Protein AF-A0A952JF36-F1 (afdb_monomer_lite)

Secondary structure (DSSP, 8-state):
----HHHHHHHHHHHHHHHHHHHHGGGTT----------------SS--EEEE----TT----TT----EEE-HHHHHHHHHHHHHHHHHHHHHHHHHHHHHHHHHHHHHHHHHHHHHHHHHHHHHHHT-

Sequence (130 aa):
MRFNWFYLLIGLLFFAMLFISSRYFRGSGDAAIGLAQTKEYKINSEKSALVKTLPVVPGMQVKEGNVLVELTSQELEIEIAKLTNRIAILKSEQTEKAKLTEAAIAYIKAENSIILEELDAEILPIAKSR

Radius of gyration: 47.97 Å; chains: 1; bounding box: 117×60×117 Å

Foldseek 3Di:
DPDPVVVVVVVVVVVVVVVCCVVPVVPPVPPPPPPPDDDDDDDDDPDDWDFPDQPDDPPDDDDPPDDGTDTHDPVVVVVVVVVVVVVVVVVVVVVVVVVVVVVVVVVVVVVVVVVVVVVCVVVVVVVVVD

Structure (mmCIF, N/CA/C/O backbone):
data_AF-A0A952JF36-F1
#
_entry.id   AF-A0A952JF36-F1
#
loop_
_atom_site.group_PDB
_atom_site.id
_atom_site.type_symbol
_atom_site.label_atom_id
_atom_site.label_alt_id
_atom_site.label_comp_id
_atom_site.label_asym_id
_atom_site.label_entity_id
_atom_site.label_seq_id
_atom_site.pdbx_PDB_ins_code
_atom_site.Cartn_x
_atom_site.Cartn_y
_atom_site.Cartn_z
_atom_site.occupancy
_atom_site.B_iso_or_equiv
_atom_site.auth_seq_id
_atom_site.auth_comp_id
_atom_site.auth_asym_id
_atom_site.auth_atom_id
_atom_site.pdbx_PDB_model_num
ATOM 1 N N . MET A 1 1 ? 73.093 45.694 -54.940 1.00 52.84 1 MET A N 1
ATOM 2 C CA . MET A 1 1 ? 72.319 44.450 -54.727 1.00 52.84 1 MET A CA 1
ATOM 3 C C . MET A 1 1 ? 70.942 44.636 -55.344 1.00 52.84 1 MET A C 1
ATOM 5 O O . MET A 1 1 ? 70.249 45.563 -54.951 1.00 52.84 1 MET A O 1
ATOM 9 N N . ARG A 1 2 ? 70.585 43.853 -56.372 1.00 63.59 2 ARG A N 1
ATOM 10 C CA . ARG A 1 2 ? 69.283 43.966 -57.051 1.00 63.59 2 ARG A CA 1
ATOM 11 C C . ARG A 1 2 ? 68.211 43.382 -56.138 1.00 63.59 2 ARG A C 1
ATOM 13 O O . ARG A 1 2 ? 68.209 42.185 -55.875 1.00 63.59 2 ARG A O 1
ATOM 20 N N . PHE A 1 3 ? 67.364 44.249 -55.602 1.00 67.44 3 PHE A N 1
ATOM 21 C CA . PHE A 1 3 ? 66.260 43.859 -54.743 1.00 67.44 3 PHE A CA 1
ATOM 22 C C . PHE A 1 3 ? 65.233 43.093 -55.587 1.00 67.44 3 PHE A C 1
ATOM 24 O O . PHE A 1 3 ? 64.556 43.663 -56.440 1.00 67.44 3 PHE A O 1
ATOM 31 N N . ASN A 1 4 ? 65.197 41.773 -55.416 1.00 80.31 4 ASN A N 1
ATOM 32 C CA . ASN A 1 4 ? 64.346 40.884 -56.196 1.00 80.31 4 ASN A CA 1
ATOM 33 C C . ASN A 1 4 ? 62.907 40.961 -55.671 1.00 80.31 4 ASN A C 1
ATOM 35 O O . ASN A 1 4 ? 62.547 40.295 -54.702 1.00 80.31 4 ASN A O 1
ATOM 39 N N . TRP A 1 5 ? 62.085 41.757 -56.355 1.00 80.81 5 TRP A N 1
ATOM 40 C CA . TRP A 1 5 ? 60.661 41.973 -56.069 1.00 80.81 5 TRP A CA 1
ATOM 41 C C . TRP A 1 5 ? 59.850 40.672 -55.933 1.00 80.81 5 TRP A C 1
ATOM 43 O O . TRP A 1 5 ? 58.891 40.602 -55.169 1.00 80.81 5 TRP A O 1
ATOM 53 N N . PHE A 1 6 ? 60.281 39.609 -56.616 1.00 83.62 6 PHE A N 1
ATOM 54 C CA . PHE A 1 6 ? 59.686 38.277 -56.528 1.00 83.62 6 PHE A CA 1
ATOM 55 C C . PHE A 1 6 ? 59.656 37.726 -55.092 1.00 83.62 6 PHE A C 1
ATOM 57 O O . PHE A 1 6 ? 58.624 37.231 -54.647 1.00 83.62 6 PHE A O 1
ATOM 64 N N . TYR A 1 7 ? 60.737 37.883 -54.320 1.00 85.69 7 TYR A N 1
ATOM 65 C CA . TYR A 1 7 ? 60.766 37.400 -52.932 1.00 85.69 7 TYR A CA 1
ATOM 66 C C . TYR A 1 7 ? 59.842 38.202 -52.009 1.00 85.69 7 TYR A C 1
ATOM 68 O O . TYR A 1 7 ? 59.314 37.651 -51.046 1.00 85.69 7 TYR A O 1
ATOM 76 N N . LEU A 1 8 ? 59.595 39.477 -52.325 1.00 86.06 8 LEU A N 1
ATOM 77 C CA . LEU A 1 8 ? 58.649 40.315 -51.587 1.00 86.06 8 LEU A CA 1
ATOM 78 C C . LEU A 1 8 ? 57.209 39.839 -51.819 1.00 86.06 8 LEU A C 1
ATOM 80 O O . LEU A 1 8 ? 56.438 39.709 -50.871 1.00 86.06 8 LEU A O 1
ATOM 84 N N . LEU A 1 9 ? 56.874 39.494 -53.065 1.00 88.62 9 LEU A N 1
ATOM 85 C CA . LEU A 1 9 ? 55.565 38.953 -53.426 1.00 88.62 9 LEU A CA 1
ATOM 86 C C . LEU A 1 9 ? 55.289 37.602 -52.748 1.00 88.62 9 LEU A C 1
ATOM 88 O O . LEU A 1 9 ? 54.204 37.406 -52.205 1.00 88.62 9 LEU A O 1
ATOM 92 N N . ILE A 1 10 ? 56.277 36.701 -52.707 1.00 87.50 10 ILE A N 1
ATOM 93 C CA . ILE A 1 10 ? 56.160 35.427 -51.977 1.00 87.50 10 ILE A CA 1
ATOM 94 C C . ILE A 1 10 ? 56.003 35.643 -50.471 1.00 87.50 10 ILE A C 1
ATOM 96 O O . ILE A 1 10 ? 55.144 35.009 -49.859 1.00 87.50 10 ILE A O 1
ATOM 100 N N . GLY A 1 11 ? 56.782 36.550 -49.874 1.00 90.06 11 GLY A N 1
ATOM 101 C CA . GLY A 1 11 ? 56.648 36.876 -48.454 1.00 90.06 11 GLY A CA 1
ATOM 102 C C . GLY A 1 11 ? 55.252 37.404 -48.121 1.00 90.06 11 GLY A C 1
ATOM 103 O O . GLY A 1 11 ? 54.619 36.936 -47.174 1.00 90.06 11 GLY A O 1
ATOM 104 N N . LEU A 1 12 ? 54.732 38.318 -48.943 1.00 91.62 12 LEU A N 1
ATOM 105 C CA . LEU A 1 12 ? 53.397 38.887 -48.772 1.00 91.62 12 LEU A CA 1
ATOM 106 C C . LEU A 1 12 ? 52.293 37.828 -48.919 1.00 91.62 12 LEU A C 1
ATOM 108 O O . LEU A 1 12 ? 51.378 37.786 -48.097 1.00 91.62 12 LEU A O 1
ATOM 112 N N . LEU A 1 13 ? 52.399 36.940 -49.913 1.00 90.94 13 LEU A N 1
ATOM 113 C CA . LEU A 1 13 ? 51.454 35.838 -50.111 1.00 90.94 13 LEU A CA 1
ATOM 114 C C . LEU A 1 13 ? 51.432 34.896 -48.896 1.00 90.94 13 LEU A C 1
ATOM 116 O O . LEU A 1 13 ? 50.364 34.505 -48.426 1.00 90.94 13 LEU A O 1
ATOM 120 N N . PHE A 1 14 ? 52.609 34.573 -48.358 1.00 91.25 14 PHE A N 1
ATOM 121 C CA . PHE A 1 14 ? 52.746 33.685 -47.208 1.00 91.25 14 PHE A CA 1
ATOM 122 C C . PHE A 1 14 ? 52.126 34.289 -45.941 1.00 91.25 14 PHE A C 1
ATOM 124 O O . PHE A 1 14 ? 51.362 33.624 -45.239 1.00 91.25 14 PHE A O 1
ATOM 131 N N . PHE A 1 15 ? 52.379 35.576 -45.682 1.00 91.94 15 PHE A N 1
ATOM 132 C CA . PHE A 1 15 ? 51.764 36.291 -44.561 1.00 91.94 15 PHE A CA 1
ATOM 133 C C . PHE A 1 15 ? 50.247 36.439 -44.719 1.00 91.94 15 PHE A C 1
ATOM 135 O O . PHE A 1 15 ? 49.517 36.264 -43.742 1.00 91.94 15 PHE A O 1
ATOM 142 N N . ALA A 1 16 ? 49.755 36.702 -45.933 1.00 88.06 16 ALA A N 1
ATOM 143 C CA . ALA A 1 16 ? 48.322 36.770 -46.209 1.00 88.06 16 ALA A CA 1
ATOM 144 C C . ALA A 1 16 ? 47.632 35.421 -45.950 1.00 88.06 16 ALA A C 1
ATOM 146 O O . ALA A 1 16 ? 46.587 35.372 -45.300 1.00 88.06 16 ALA A O 1
ATOM 147 N N . MET A 1 17 ? 48.248 34.317 -46.382 1.00 84.94 17 MET A N 1
ATOM 148 C CA . MET A 1 17 ? 47.734 32.966 -46.151 1.00 84.94 17 MET A CA 1
ATOM 149 C C . MET A 1 17 ? 47.704 32.610 -44.656 1.00 84.94 17 MET A C 1
ATOM 151 O O . MET A 1 17 ? 46.705 32.074 -44.172 1.00 84.94 17 MET A O 1
ATOM 155 N N . LEU A 1 18 ? 48.746 32.972 -43.900 1.00 84.88 18 LEU A N 1
ATOM 156 C CA . LEU A 1 18 ? 48.783 32.807 -42.442 1.00 84.88 18 LEU A CA 1
ATOM 157 C C . LEU A 1 18 ? 47.716 33.643 -41.726 1.00 84.88 18 LEU A C 1
ATOM 159 O O . LEU A 1 18 ? 47.087 33.158 -40.785 1.00 84.88 18 LEU A O 1
ATOM 163 N N . PHE A 1 19 ? 47.482 34.877 -42.175 1.00 85.75 19 PHE A N 1
ATOM 164 C CA . PHE A 1 19 ? 46.473 35.761 -41.593 1.00 85.75 19 PHE A CA 1
ATOM 165 C C . PHE A 1 19 ? 45.052 35.230 -41.811 1.00 85.75 19 PHE A C 1
ATOM 167 O O . PHE A 1 19 ? 44.257 35.178 -40.870 1.00 85.75 19 PHE A O 1
ATOM 174 N N . ILE A 1 20 ? 44.748 34.777 -43.032 1.00 81.75 20 ILE A N 1
ATOM 175 C CA . ILE A 1 20 ? 43.461 34.154 -43.367 1.00 81.75 20 ILE A CA 1
ATOM 176 C C . ILE A 1 20 ? 43.282 32.869 -42.558 1.00 81.75 20 ILE A C 1
ATOM 178 O O . ILE A 1 20 ? 42.236 32.684 -41.939 1.00 81.75 20 ILE A O 1
ATOM 182 N N . SER A 1 21 ? 44.310 32.020 -42.492 1.00 77.06 21 SER A N 1
ATOM 183 C CA . SER A 1 21 ? 44.262 30.786 -41.708 1.00 77.06 21 SER A CA 1
ATOM 184 C C . SER A 1 21 ? 44.000 31.071 -40.225 1.00 77.06 21 SER A C 1
ATOM 186 O O . SER A 1 21 ? 43.034 30.568 -39.664 1.00 77.06 21 SER A O 1
ATOM 188 N N . SER A 1 22 ? 44.756 31.976 -39.602 1.00 75.75 22 SER A N 1
ATOM 189 C CA . SER A 1 22 ? 44.569 32.336 -38.190 1.00 75.75 22 SER A CA 1
ATOM 190 C C . SER A 1 22 ? 43.185 32.935 -37.898 1.00 75.75 22 SER A C 1
ATOM 192 O O . SER A 1 22 ? 42.590 32.652 -36.856 1.00 75.75 22 SER A O 1
ATOM 194 N N . ARG A 1 23 ? 42.628 33.736 -38.817 1.00 74.12 23 ARG A N 1
ATOM 195 C CA . ARG A 1 23 ? 41.296 34.336 -38.645 1.00 74.12 23 ARG A CA 1
ATOM 196 C C . ARG A 1 23 ? 40.160 33.328 -38.846 1.00 74.12 23 ARG A C 1
ATOM 198 O O . ARG A 1 23 ? 39.212 33.360 -38.068 1.00 74.12 23 ARG A O 1
ATOM 205 N N . TYR A 1 24 ? 40.246 32.462 -39.855 1.00 69.12 24 TYR A N 1
ATOM 206 C CA . TYR A 1 24 ? 39.154 31.558 -40.235 1.00 69.12 24 TYR A CA 1
ATOM 207 C C . TYR A 1 24 ? 39.241 30.164 -39.583 1.00 69.12 24 TYR A C 1
ATOM 209 O O . TYR A 1 24 ? 38.203 29.597 -39.254 1.00 69.12 24 TYR A O 1
ATOM 217 N N . PHE A 1 25 ? 40.434 29.625 -39.300 1.00 60.38 25 PHE A N 1
ATOM 218 C CA . PHE A 1 25 ? 40.603 28.320 -38.626 1.00 60.38 25 PHE A CA 1
ATOM 219 C C . PHE A 1 25 ? 40.508 28.379 -37.096 1.00 60.38 25 PHE A C 1
ATOM 221 O O . PHE A 1 25 ? 40.522 27.345 -36.435 1.00 60.38 25 PHE A O 1
ATOM 228 N N . ARG A 1 26 ? 40.326 29.566 -36.506 1.00 56.69 26 ARG A N 1
ATOM 229 C CA . ARG A 1 26 ? 39.971 29.707 -35.082 1.00 56.69 26 ARG A CA 1
ATOM 230 C C . ARG A 1 26 ? 38.545 29.233 -34.745 1.00 56.69 26 ARG A C 1
ATOM 232 O O . ARG A 1 26 ? 38.181 29.257 -33.577 1.00 56.69 26 ARG A O 1
ATOM 239 N N . GLY A 1 27 ? 37.752 28.819 -35.740 1.00 51.44 27 GLY A N 1
ATOM 240 C CA . GLY A 1 27 ? 36.318 28.532 -35.605 1.00 51.44 27 GLY A CA 1
ATOM 241 C C . GLY A 1 27 ? 35.890 27.062 -35.657 1.00 51.44 27 GLY A C 1
ATOM 242 O O . GLY A 1 27 ? 34.698 26.800 -35.586 1.00 51.44 27 GLY A O 1
ATOM 243 N N . SER A 1 28 ? 36.799 26.088 -35.751 1.00 51.41 28 SER A N 1
ATOM 244 C CA . SER A 1 28 ? 36.434 24.661 -35.632 1.00 51.41 28 SER A CA 1
ATOM 245 C C . SER A 1 28 ? 36.535 24.135 -34.191 1.00 51.41 28 SER A C 1
ATOM 247 O O . SER A 1 28 ? 36.671 22.935 -33.979 1.00 51.41 28 SER A O 1
ATOM 249 N N . GLY A 1 29 ? 36.506 25.036 -33.201 1.00 50.28 29 GLY A N 1
ATOM 250 C CA . GLY A 1 29 ? 36.388 24.702 -31.777 1.00 50.28 29 GLY A CA 1
ATOM 251 C C . GLY A 1 29 ? 34.940 24.604 -31.280 1.00 50.28 29 GLY A C 1
ATOM 252 O O . GLY A 1 29 ? 34.702 23.966 -30.263 1.00 50.28 29 GLY A O 1
ATOM 253 N N . ASP A 1 30 ? 33.976 25.163 -32.022 1.00 49.62 30 ASP A N 1
ATOM 254 C CA . ASP A 1 30 ? 32.558 25.225 -31.632 1.00 49.62 30 ASP A CA 1
ATOM 255 C C . ASP A 1 30 ? 31.697 24.172 -32.342 1.00 49.62 30 ASP A C 1
ATOM 257 O O . ASP A 1 30 ? 30.498 24.355 -32.561 1.00 49.62 30 ASP A O 1
ATOM 261 N N . ALA A 1 31 ? 32.267 23.005 -32.648 1.00 49.41 31 ALA A N 1
ATOM 262 C CA . ALA A 1 31 ? 31.435 21.811 -32.680 1.00 49.41 31 ALA A CA 1
ATOM 263 C C . ALA A 1 31 ? 31.078 21.491 -31.223 1.00 49.41 31 ALA A C 1
ATOM 265 O O . ALA A 1 31 ? 31.666 20.608 -30.601 1.00 49.41 31 ALA A O 1
ATOM 266 N N . ALA A 1 32 ? 30.146 22.258 -30.654 1.00 49.38 32 ALA A N 1
ATOM 267 C CA . ALA A 1 32 ? 29.487 21.908 -29.413 1.00 49.38 32 ALA A CA 1
ATOM 268 C C . ALA A 1 32 ? 28.714 20.616 -29.687 1.00 49.38 32 ALA A C 1
ATOM 270 O O . ALA A 1 32 ? 27.541 20.631 -30.059 1.00 49.38 32 ALA A O 1
ATOM 271 N N . ILE A 1 33 ? 29.401 19.481 -29.554 1.00 53.59 33 ILE A N 1
ATOM 272 C CA . ILE A 1 33 ? 28.778 18.169 -29.463 1.00 53.59 33 ILE A CA 1
ATOM 273 C C . ILE A 1 33 ? 28.071 18.181 -28.111 1.00 53.59 33 ILE A C 1
ATOM 275 O O . ILE A 1 33 ? 28.598 17.735 -27.094 1.00 53.59 33 ILE A O 1
ATOM 279 N N . GLY A 1 34 ? 26.893 18.801 -28.083 1.00 47.56 34 GLY A N 1
ATOM 280 C CA . GLY A 1 34 ? 25.984 18.733 -26.960 1.00 47.56 34 GLY A CA 1
ATOM 281 C C . GLY A 1 34 ? 25.530 17.291 -26.845 1.00 47.56 34 GLY A C 1
ATOM 282 O O . GLY A 1 34 ? 24.577 16.882 -27.501 1.00 47.56 34 GLY A O 1
ATOM 283 N N . LEU A 1 35 ? 26.240 16.497 -26.047 1.00 52.78 35 LEU A N 1
ATOM 284 C CA . LEU A 1 35 ? 25.749 15.199 -25.618 1.00 52.78 35 LEU A CA 1
ATOM 285 C C . LEU A 1 35 ? 24.489 15.477 -24.798 1.00 52.78 35 LEU A C 1
ATOM 287 O O . LEU A 1 35 ? 24.564 16.022 -23.696 1.00 52.78 35 LEU A O 1
ATOM 291 N N . ALA A 1 36 ? 23.324 15.162 -25.362 1.00 56.75 36 ALA A N 1
ATOM 292 C CA . ALA A 1 36 ? 22.072 15.207 -24.629 1.00 56.75 36 ALA A CA 1
ATOM 293 C C . ALA A 1 36 ? 22.193 14.233 -23.450 1.00 56.75 36 ALA A C 1
ATOM 295 O O . ALA A 1 36 ? 22.194 13.015 -23.635 1.00 56.75 36 ALA A O 1
ATOM 296 N N . GLN A 1 37 ? 22.361 14.772 -22.239 1.00 46.72 37 GLN A N 1
ATOM 297 C CA . GLN A 1 37 ? 22.427 13.971 -21.023 1.00 46.72 37 GLN A CA 1
ATOM 298 C C . GLN A 1 37 ? 21.070 13.301 -20.819 1.00 46.72 37 GLN A C 1
ATOM 300 O O . GLN A 1 37 ? 20.112 13.916 -20.356 1.00 46.72 37 GLN A O 1
ATOM 305 N N . THR A 1 38 ? 20.988 12.033 -21.203 1.00 60.22 38 THR A N 1
ATOM 306 C CA . THR A 1 38 ? 19.814 11.203 -20.961 1.00 60.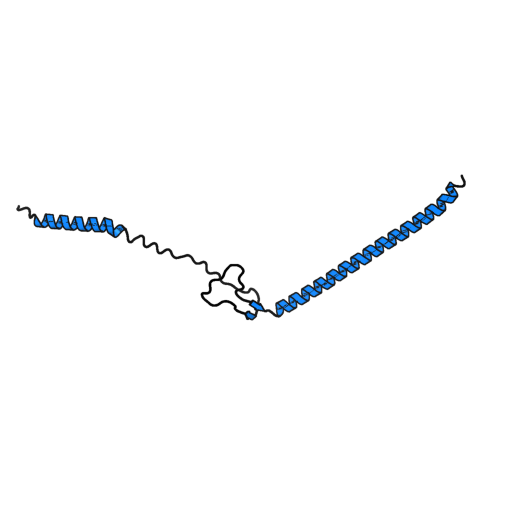22 38 THR A CA 1
ATOM 307 C C . THR A 1 38 ? 20.030 10.495 -19.634 1.00 60.22 38 THR A C 1
ATOM 309 O O . THR A 1 38 ? 20.987 9.741 -19.473 1.00 60.22 38 THR A O 1
ATOM 312 N N . LYS A 1 39 ? 19.166 10.769 -18.655 1.00 59.09 39 LYS A N 1
ATOM 313 C CA . LYS A 1 39 ? 19.195 10.085 -17.362 1.00 59.09 39 LYS A CA 1
ATOM 314 C C . LYS A 1 39 ? 18.589 8.695 -17.544 1.00 59.09 39 LYS A C 1
ATOM 316 O O . LYS A 1 39 ? 17.373 8.560 -17.635 1.00 59.09 39 LYS A O 1
ATOM 321 N N . GLU A 1 40 ? 19.435 7.676 -17.630 1.00 63.50 40 GLU A N 1
ATOM 322 C CA . GLU A 1 40 ? 18.985 6.285 -17.630 1.00 63.50 40 GLU A CA 1
ATOM 323 C C . GLU A 1 40 ? 18.464 5.914 -16.233 1.00 63.50 40 GLU A C 1
ATOM 325 O O . GLU A 1 40 ? 19.101 6.209 -15.218 1.00 63.50 40 GLU A O 1
ATOM 330 N N . TYR A 1 41 ? 17.287 5.289 -16.167 1.00 62.19 41 TYR A N 1
ATOM 331 C CA . TYR A 1 41 ? 16.692 4.819 -14.918 1.00 62.19 41 TYR A CA 1
ATOM 332 C C . TYR A 1 41 ? 16.425 3.319 -15.011 1.00 62.19 41 TYR A C 1
ATOM 334 O O . TYR A 1 41 ? 15.638 2.867 -15.843 1.00 62.19 41 TYR A O 1
ATOM 342 N N . LYS A 1 42 ? 17.083 2.540 -14.146 1.00 67.88 42 LYS A N 1
ATOM 343 C CA . LYS A 1 42 ? 16.884 1.093 -14.065 1.00 67.88 42 LYS A CA 1
ATOM 344 C C . LYS A 1 42 ? 15.723 0.786 -13.124 1.00 67.88 42 LYS A C 1
ATOM 346 O O . LYS A 1 42 ? 15.808 1.045 -11.926 1.00 67.88 42 LYS A O 1
ATOM 351 N N . ILE A 1 43 ? 14.659 0.209 -13.669 1.00 68.06 43 ILE A N 1
ATOM 352 C CA . ILE A 1 43 ? 13.486 -0.224 -12.904 1.00 68.06 43 ILE A CA 1
ATOM 353 C C . ILE A 1 43 ? 13.756 -1.634 -12.378 1.00 68.06 43 ILE A C 1
ATOM 355 O O . ILE A 1 43 ? 14.004 -2.546 -13.164 1.00 68.06 43 ILE A O 1
ATOM 359 N N . ASN A 1 44 ? 13.707 -1.810 -11.058 1.00 67.69 44 ASN A N 1
ATOM 360 C CA . ASN A 1 44 ? 13.890 -3.102 -10.396 1.00 67.69 44 ASN A CA 1
ATOM 361 C C . ASN A 1 44 ? 12.669 -3.419 -9.522 1.00 67.69 44 ASN A C 1
ATOM 363 O O . ASN A 1 44 ? 12.061 -2.513 -8.957 1.00 67.69 44 ASN A O 1
ATOM 367 N N . SER A 1 45 ? 12.346 -4.706 -9.381 1.00 65.88 45 SER A N 1
ATOM 368 C CA . SER A 1 45 ? 11.427 -5.190 -8.346 1.00 65.88 45 SER A CA 1
ATOM 369 C C . SER A 1 45 ? 12.232 -5.582 -7.112 1.00 65.88 45 SER A C 1
ATOM 371 O O . SER A 1 45 ? 13.183 -6.353 -7.226 1.00 65.88 45 SER A O 1
ATOM 373 N N . GLU A 1 46 ? 11.857 -5.074 -5.939 1.00 66.12 46 GLU A N 1
ATOM 374 C CA . GLU A 1 46 ? 12.506 -5.429 -4.667 1.00 66.12 46 GLU A CA 1
ATOM 375 C C . GLU A 1 46 ? 12.170 -6.856 -4.207 1.00 66.12 46 GLU A C 1
ATOM 377 O O . GLU A 1 46 ? 12.943 -7.473 -3.477 1.00 66.12 46 GLU A O 1
ATOM 382 N N . LYS A 1 47 ? 11.025 -7.397 -4.641 1.00 65.75 47 LYS A N 1
ATOM 383 C CA . LYS A 1 47 ? 10.545 -8.736 -4.273 1.00 65.75 47 LYS A CA 1
ATOM 384 C C . LYS A 1 47 ? 10.510 -9.666 -5.484 1.00 65.75 47 LYS A C 1
ATOM 386 O O . LYS A 1 47 ? 10.280 -9.223 -6.613 1.00 65.75 47 LYS A O 1
ATOM 391 N N . SER A 1 48 ? 10.713 -10.962 -5.231 1.00 70.00 48 SER A N 1
ATOM 392 C CA . SER A 1 48 ? 10.586 -12.007 -6.250 1.00 70.00 48 SER A CA 1
ATOM 393 C C . SER A 1 48 ? 9.141 -12.054 -6.750 1.00 70.00 48 SER A C 1
ATOM 395 O O . SER A 1 48 ? 8.205 -12.277 -5.978 1.00 70.00 48 SER A O 1
ATOM 397 N N . ALA A 1 49 ? 8.953 -11.775 -8.036 1.00 73.69 49 ALA A N 1
ATOM 398 C CA . ALA A 1 49 ? 7.645 -11.711 -8.663 1.00 73.69 49 ALA A CA 1
ATOM 399 C C . ALA A 1 49 ? 7.729 -12.187 -10.114 1.00 73.69 49 ALA A C 1
ATOM 401 O O . ALA A 1 49 ? 8.759 -12.042 -10.776 1.00 73.69 49 ALA A O 1
ATOM 402 N N . LEU A 1 50 ? 6.633 -12.759 -10.603 1.00 74.25 50 LEU A N 1
ATOM 403 C CA . LEU A 1 50 ? 6.494 -13.195 -11.985 1.00 74.25 50 LEU A CA 1
ATOM 404 C C . LEU A 1 50 ? 5.945 -12.045 -12.825 1.00 74.25 50 LEU A C 1
ATOM 406 O O . LEU A 1 50 ? 5.004 -11.361 -12.421 1.00 74.25 50 LEU A O 1
ATOM 410 N N . VAL A 1 51 ? 6.520 -11.842 -14.010 1.00 77.81 51 VAL A N 1
ATOM 411 C CA . VAL A 1 51 ? 6.008 -10.857 -14.967 1.00 77.81 51 VAL A CA 1
ATOM 412 C C . VAL A 1 51 ? 4.687 -11.370 -15.523 1.00 77.81 51 VAL A C 1
ATOM 414 O O . VAL A 1 51 ? 4.650 -12.387 -16.211 1.00 77.81 51 VAL A O 1
ATOM 417 N N . LYS A 1 52 ? 3.602 -10.661 -15.218 1.00 78.75 52 LYS A N 1
ATOM 418 C CA . LYS A 1 52 ? 2.265 -10.966 -15.726 1.00 78.75 52 LYS A CA 1
ATOM 419 C C . LYS A 1 52 ? 2.080 -10.392 -17.123 1.00 78.75 52 LYS A C 1
ATOM 421 O O . LYS A 1 52 ? 1.596 -11.074 -18.023 1.00 78.75 52 LYS A O 1
ATOM 426 N N . THR A 1 53 ? 2.438 -9.125 -17.315 1.00 79.38 53 THR A N 1
ATOM 427 C CA . THR A 1 53 ? 2.269 -8.435 -18.597 1.00 79.38 53 THR A CA 1
ATOM 428 C C . THR A 1 53 ? 3.318 -7.342 -18.746 1.00 79.38 53 THR A C 1
ATOM 430 O O . THR A 1 53 ? 3.610 -6.605 -17.804 1.00 79.38 53 THR A O 1
ATOM 433 N N . LEU A 1 54 ? 3.879 -7.248 -19.951 1.00 82.19 54 LEU A N 1
ATOM 434 C CA . LEU A 1 54 ? 4.781 -6.181 -20.365 1.00 82.19 54 LEU A CA 1
ATOM 435 C C . LEU A 1 54 ? 4.079 -5.367 -21.463 1.00 82.19 54 LEU A C 1
ATOM 437 O O . LEU A 1 54 ? 4.174 -5.723 -22.635 1.00 82.19 54 LEU A O 1
ATOM 441 N N . PRO A 1 55 ? 3.334 -4.307 -21.109 1.00 80.31 55 PRO A N 1
ATOM 442 C CA . PRO A 1 55 ? 2.584 -3.505 -22.078 1.00 80.31 55 PRO A CA 1
ATOM 443 C C . PRO A 1 55 ? 3.472 -2.570 -22.918 1.00 80.31 55 PRO A C 1
ATOM 445 O O . PRO A 1 55 ? 2.960 -1.809 -23.736 1.00 80.31 55 PRO A O 1
ATOM 448 N N . VAL A 1 56 ? 4.793 -2.594 -22.711 1.00 84.12 56 V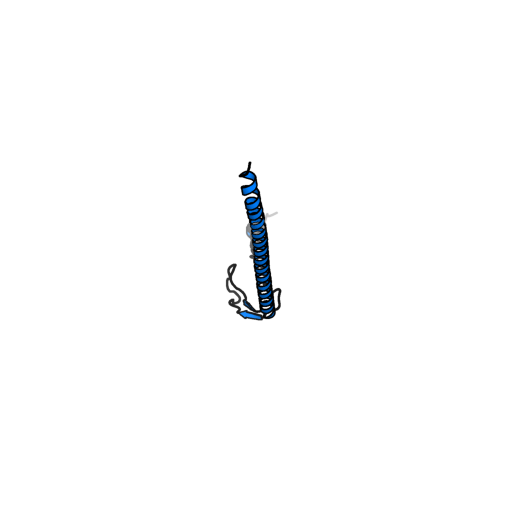AL A N 1
ATOM 449 C CA . VAL A 1 56 ? 5.744 -1.676 -23.340 1.00 84.12 56 VAL A CA 1
ATOM 450 C C . VAL A 1 56 ? 6.733 -2.401 -24.243 1.00 84.12 56 VAL A C 1
ATOM 452 O O . VAL A 1 56 ? 7.167 -3.515 -23.959 1.00 84.12 56 VAL A O 1
ATOM 455 N N . VAL A 1 57 ? 7.114 -1.733 -25.331 1.00 82.81 57 VAL A N 1
ATOM 456 C CA . VAL A 1 57 ? 8.078 -2.232 -26.320 1.00 82.81 57 VAL A CA 1
ATOM 457 C C . VAL A 1 57 ? 9.329 -1.344 -26.280 1.00 82.81 57 VAL A C 1
ATOM 459 O O . VAL A 1 57 ? 9.197 -0.134 -26.063 1.00 82.81 57 VAL A O 1
ATOM 462 N N . PRO A 1 58 ? 10.547 -1.886 -26.481 1.00 80.44 58 PRO A N 1
ATOM 463 C CA . PRO A 1 58 ? 11.757 -1.068 -26.538 1.00 80.44 58 PRO A CA 1
ATOM 464 C C . PRO A 1 58 ? 11.643 0.075 -27.559 1.00 80.44 58 PRO A C 1
ATOM 466 O O . PRO A 1 58 ? 11.215 -0.137 -28.690 1.00 80.44 58 PRO A O 1
ATOM 469 N N . GLY A 1 59 ? 12.024 1.290 -27.154 1.00 80.56 59 GLY A N 1
ATOM 470 C CA . GLY A 1 59 ? 11.925 2.499 -27.986 1.00 80.56 59 GLY A CA 1
ATOM 471 C C . GLY A 1 59 ? 10.575 3.225 -27.921 1.00 80.56 59 GLY A C 1
ATOM 472 O O . GLY A 1 59 ? 10.432 4.289 -28.521 1.00 80.56 59 GLY A O 1
ATOM 473 N N . MET A 1 60 ? 9.596 2.701 -27.178 1.00 78.94 60 MET A N 1
ATOM 474 C CA . MET A 1 60 ? 8.316 3.375 -26.967 1.00 78.94 60 MET A CA 1
ATOM 475 C C . MET A 1 60 ? 8.457 4.563 -26.005 1.00 78.94 60 MET A C 1
ATOM 477 O O . MET A 1 60 ? 9.037 4.444 -24.926 1.00 78.94 60 MET A O 1
ATOM 481 N N . GLN A 1 61 ? 7.887 5.711 -26.377 1.00 82.69 61 GLN A N 1
ATOM 482 C CA . GLN A 1 61 ? 7.833 6.882 -25.507 1.00 82.69 61 GLN A CA 1
ATOM 483 C C . GLN A 1 61 ? 6.762 6.683 -24.428 1.00 82.69 61 GLN A C 1
ATOM 485 O O . GLN A 1 61 ? 5.588 6.489 -24.738 1.00 82.69 61 GLN A O 1
ATOM 490 N N . VAL A 1 62 ? 7.167 6.752 -23.162 1.00 83.19 62 VAL A N 1
ATOM 491 C CA . VAL A 1 62 ? 6.292 6.586 -21.993 1.00 83.19 62 VAL A CA 1
ATOM 492 C C . VAL A 1 62 ? 6.250 7.871 -21.169 1.00 83.19 62 VAL A C 1
ATOM 494 O O . VAL A 1 62 ? 7.199 8.658 -21.187 1.00 83.19 62 VAL A O 1
ATOM 497 N N . LYS A 1 63 ? 5.139 8.106 -20.467 1.00 84.38 63 LYS A N 1
ATOM 498 C CA . LYS A 1 63 ? 4.958 9.245 -19.555 1.00 84.38 63 LYS A CA 1
ATOM 499 C C . LYS A 1 63 ? 4.973 8.783 -18.100 1.00 84.38 63 LYS A C 1
ATOM 501 O O . LYS A 1 63 ? 4.749 7.609 -17.805 1.00 84.38 63 LYS A O 1
ATOM 506 N N . GLU A 1 64 ? 5.203 9.722 -17.187 1.00 78.38 64 GLU A N 1
ATOM 507 C CA . GLU A 1 64 ? 5.085 9.465 -15.751 1.00 78.38 64 GLU A CA 1
ATOM 508 C C . GLU A 1 64 ? 3.692 8.916 -15.405 1.00 78.38 64 GLU A C 1
ATOM 510 O O . GLU A 1 64 ? 2.674 9.370 -15.931 1.00 78.38 64 GLU A O 1
ATOM 515 N N . GLY A 1 65 ? 3.658 7.892 -14.550 1.00 80.44 65 GLY A N 1
ATOM 516 C CA . GLY A 1 65 ? 2.432 7.185 -14.169 1.00 80.44 65 GLY A CA 1
ATOM 517 C C . GLY A 1 65 ? 1.970 6.099 -15.148 1.00 80.44 65 GLY A C 1
ATOM 518 O O . GLY A 1 65 ? 0.977 5.430 -14.874 1.00 80.44 65 GLY A O 1
ATOM 519 N N . ASN A 1 66 ? 2.654 5.880 -16.277 1.00 80.75 66 ASN A N 1
ATOM 520 C CA . ASN A 1 66 ? 2.349 4.742 -17.148 1.00 80.75 66 ASN A CA 1
ATOM 521 C C . ASN A 1 66 ? 2.820 3.423 -16.526 1.00 80.75 66 ASN A C 1
ATOM 523 O O . ASN A 1 66 ? 3.906 3.338 -15.952 1.00 80.75 66 ASN A O 1
ATOM 527 N N . VAL A 1 67 ? 2.001 2.381 -16.674 1.00 82.69 67 VAL A N 1
ATOM 528 C CA . VAL A 1 67 ? 2.355 1.027 -16.246 1.00 82.69 67 VAL A CA 1
ATOM 529 C C . VAL A 1 67 ? 3.378 0.468 -17.224 1.00 82.69 67 VAL A C 1
ATOM 531 O O . VAL A 1 67 ? 3.104 0.337 -18.414 1.00 82.69 67 VAL A O 1
ATOM 534 N N . LEU A 1 68 ? 4.565 0.155 -16.712 1.00 81.88 68 LEU A N 1
ATOM 535 C CA . LEU A 1 68 ? 5.662 -0.383 -17.515 1.00 81.88 68 LEU A CA 1
ATOM 536 C C . LEU A 1 68 ? 5.731 -1.905 -17.421 1.00 81.88 68 LEU A C 1
ATOM 538 O O . LEU A 1 68 ? 5.998 -2.565 -18.417 1.00 81.88 68 LEU A O 1
ATOM 542 N N . VAL A 1 69 ? 5.466 -2.458 -16.237 1.00 80.81 69 VAL A N 1
ATOM 543 C CA . VAL A 1 69 ? 5.490 -3.896 -15.966 1.00 80.81 69 VAL A CA 1
ATOM 544 C C . VAL A 1 69 ? 4.402 -4.212 -14.950 1.00 80.81 69 VAL A C 1
ATOM 546 O O . VAL A 1 69 ? 4.328 -3.568 -13.904 1.00 80.81 69 VAL A O 1
ATOM 549 N N . GLU A 1 70 ? 3.590 -5.224 -15.233 1.00 80.06 70 GLU A N 1
ATOM 550 C CA . GLU A 1 70 ? 2.722 -5.835 -14.232 1.00 80.06 70 GLU A CA 1
ATOM 551 C C . GLU A 1 70 ? 3.395 -7.076 -13.655 1.00 80.06 70 GLU A C 1
ATOM 553 O O . GLU A 1 70 ? 3.801 -7.982 -14.388 1.00 80.06 70 GLU A O 1
ATOM 558 N N . LEU A 1 71 ? 3.489 -7.122 -12.329 1.00 82.38 71 LEU A N 1
ATOM 559 C CA . LEU A 1 71 ? 4.087 -8.218 -11.581 1.00 82.38 71 LEU A CA 1
ATOM 560 C C . LEU A 1 71 ? 3.016 -8.900 -10.729 1.00 82.38 71 LEU A C 1
ATOM 562 O O . LEU A 1 71 ? 2.188 -8.229 -10.116 1.00 82.38 71 LEU A O 1
ATOM 566 N N . THR A 1 72 ? 3.047 -10.227 -10.668 1.00 78.81 72 THR A N 1
ATOM 567 C CA . THR A 1 72 ? 2.247 -11.018 -9.726 1.00 78.81 72 THR A CA 1
ATOM 568 C C . THR A 1 72 ? 3.175 -11.791 -8.798 1.00 78.81 72 THR A C 1
ATOM 570 O O . THR A 1 72 ? 4.184 -12.358 -9.224 1.00 78.81 72 THR A O 1
ATOM 573 N N . SER A 1 73 ? 2.859 -11.787 -7.508 1.00 82.75 73 SER A N 1
ATOM 574 C CA . SER A 1 73 ? 3.579 -12.554 -6.498 1.00 82.75 73 SER A CA 1
ATOM 575 C C . SER A 1 73 ? 2.555 -13.220 -5.593 1.00 82.75 73 SER A C 1
ATOM 577 O O . SER A 1 73 ? 1.841 -12.552 -4.848 1.00 82.75 73 SER A O 1
ATOM 579 N N . GLN A 1 74 ? 2.491 -14.548 -5.667 1.00 82.25 74 GLN A N 1
ATOM 580 C CA . GLN A 1 74 ? 1.568 -15.344 -4.856 1.00 82.25 74 GLN A CA 1
ATOM 581 C C . GLN A 1 74 ? 1.844 -15.175 -3.358 1.00 82.25 74 GLN A C 1
ATOM 583 O O . GLN A 1 74 ? 0.919 -15.138 -2.555 1.00 82.25 74 GLN A O 1
ATOM 588 N N . GLU A 1 75 ? 3.114 -15.025 -2.979 1.00 81.62 75 GLU A N 1
ATOM 589 C CA . GLU A 1 75 ? 3.516 -14.791 -1.592 1.00 81.62 75 GLU A CA 1
ATOM 590 C C . GLU A 1 75 ? 2.929 -13.481 -1.048 1.00 81.62 75 GLU A C 1
ATOM 592 O O . GLU A 1 75 ? 2.352 -13.469 0.039 1.00 81.62 75 GLU A O 1
ATOM 597 N N . LEU A 1 76 ? 2.994 -12.402 -1.838 1.00 84.06 76 LEU A N 1
ATOM 598 C CA . LEU A 1 76 ? 2.395 -11.116 -1.474 1.00 84.06 76 LEU A CA 1
ATOM 599 C C . LEU A 1 76 ? 0.873 -11.202 -1.355 1.00 84.06 76 LEU A C 1
ATOM 601 O O . LEU A 1 76 ? 0.306 -10.643 -0.422 1.00 84.06 76 LEU A O 1
ATOM 605 N N . GLU A 1 77 ? 0.205 -11.907 -2.268 1.00 85.25 77 GLU A N 1
ATOM 606 C CA . GLU A 1 77 ? -1.252 -12.078 -2.211 1.00 85.25 77 GLU A CA 1
ATOM 607 C C . GLU A 1 77 ? -1.688 -12.825 -0.938 1.00 85.25 77 GLU A C 1
ATOM 609 O O . GLU A 1 77 ? -2.643 -12.414 -0.271 1.00 85.25 77 GLU A O 1
ATOM 614 N N . ILE A 1 78 ? -0.952 -13.870 -0.546 1.00 88.25 78 ILE A N 1
ATOM 615 C CA . ILE A 1 78 ? -1.194 -14.615 0.699 1.00 88.25 78 ILE A CA 1
ATOM 616 C C . ILE A 1 78 ? -0.947 -13.728 1.926 1.00 88.25 78 ILE A C 1
ATOM 618 O O . ILE A 1 78 ? -1.745 -13.737 2.870 1.00 88.25 78 ILE A O 1
ATOM 622 N N . GLU A 1 79 ? 0.140 -12.954 1.931 1.00 88.50 79 GLU A N 1
ATOM 623 C CA . GLU A 1 79 ? 0.469 -12.038 3.027 1.00 88.50 79 GLU A CA 1
ATOM 624 C C . GLU A 1 79 ? -0.616 -10.966 3.200 1.00 88.50 79 GLU A C 1
ATOM 626 O O . GLU A 1 79 ? -1.096 -10.744 4.317 1.00 88.50 79 GLU A O 1
ATOM 631 N N . ILE A 1 80 ? -1.072 -10.371 2.095 1.00 90.75 80 ILE A N 1
ATOM 632 C CA . ILE A 1 80 ? -2.175 -9.405 2.081 1.00 90.75 80 ILE A CA 1
ATOM 633 C C . ILE A 1 80 ? -3.433 -10.044 2.669 1.00 90.75 80 ILE A C 1
ATOM 635 O O . ILE A 1 80 ? -4.000 -9.496 3.613 1.00 90.75 80 ILE A O 1
ATOM 639 N N . ALA A 1 81 ? -3.835 -11.225 2.194 1.00 92.38 81 ALA A N 1
ATOM 640 C CA . ALA A 1 81 ? -5.026 -11.908 2.697 1.00 92.38 81 ALA A CA 1
ATOM 641 C C . ALA A 1 81 ? -4.944 -12.188 4.209 1.00 92.38 81 ALA A C 1
ATOM 643 O O . ALA A 1 81 ? -5.913 -11.981 4.950 1.00 92.38 81 ALA A O 1
ATOM 644 N N . LYS A 1 82 ? -3.771 -12.604 4.700 1.00 94.62 82 LYS A N 1
ATOM 645 C CA . LYS A 1 82 ? -3.525 -12.831 6.129 1.00 94.62 82 LYS A CA 1
ATOM 646 C C . LYS A 1 82 ? -3.656 -11.542 6.942 1.00 94.62 82 LYS A C 1
ATOM 648 O O . LYS A 1 82 ? -4.302 -11.550 7.994 1.00 94.62 82 LYS A O 1
ATOM 653 N N . LEU A 1 83 ? -3.071 -10.442 6.469 1.00 94.88 83 LEU A N 1
ATOM 654 C CA . LEU A 1 83 ? -3.148 -9.141 7.137 1.00 94.88 83 LEU A CA 1
ATOM 655 C C . LEU A 1 83 ? -4.576 -8.590 7.134 1.00 94.88 83 LEU A C 1
ATOM 657 O O . LEU A 1 83 ? -5.050 -8.132 8.174 1.00 94.88 83 LEU A O 1
ATOM 661 N N . THR A 1 84 ? -5.296 -8.703 6.020 1.00 95.50 84 THR A N 1
ATOM 662 C CA . THR A 1 84 ? -6.704 -8.297 5.920 1.00 95.50 84 THR A CA 1
ATOM 663 C C . THR A 1 84 ? -7.576 -9.064 6.911 1.00 95.50 84 THR A C 1
ATOM 665 O O . THR A 1 84 ? -8.349 -8.448 7.646 1.00 95.50 84 THR A O 1
ATOM 668 N N . ASN A 1 85 ? -7.400 -10.385 7.014 1.00 96.06 85 ASN A N 1
ATOM 669 C CA . ASN A 1 85 ? -8.109 -11.192 8.008 1.00 96.06 85 ASN A CA 1
ATOM 670 C C . ASN A 1 85 ? -7.769 -10.762 9.439 1.00 96.06 85 ASN A C 1
ATOM 672 O O . ASN A 1 85 ? -8.658 -10.650 10.285 1.00 96.06 85 ASN A O 1
ATOM 676 N N . ARG A 1 86 ? -6.494 -10.465 9.720 1.00 95.06 86 ARG A N 1
ATOM 677 C CA . ARG A 1 86 ? -6.085 -9.998 11.048 1.00 95.06 86 ARG A CA 1
ATOM 678 C C . ARG A 1 86 ? -6.726 -8.658 11.404 1.00 95.06 86 ARG A C 1
ATOM 680 O O . ARG A 1 86 ? -7.191 -8.501 12.530 1.00 95.06 86 ARG A O 1
ATOM 687 N N . ILE A 1 87 ? -6.786 -7.724 10.457 1.00 96.50 87 ILE A N 1
ATOM 688 C CA . ILE A 1 87 ? -7.450 -6.427 10.635 1.00 96.50 87 ILE A CA 1
ATOM 689 C C . ILE A 1 87 ? -8.945 -6.623 10.910 1.00 96.50 87 ILE A C 1
ATOM 691 O O . ILE A 1 87 ? -9.480 -5.994 11.821 1.00 96.50 87 ILE A O 1
ATOM 695 N N . ALA A 1 88 ? -9.611 -7.513 10.170 1.00 96.12 88 ALA A N 1
ATOM 696 C CA . ALA A 1 88 ? -11.032 -7.793 10.358 1.00 96.12 88 ALA A CA 1
ATOM 697 C C . ALA A 1 88 ? -11.333 -8.343 11.763 1.00 96.12 88 ALA A C 1
ATOM 699 O O . ALA A 1 88 ? -12.237 -7.843 12.433 1.00 96.12 88 ALA A O 1
ATOM 700 N N . ILE A 1 89 ? -10.532 -9.304 12.237 1.00 96.88 89 ILE A N 1
ATOM 701 C CA . ILE A 1 89 ? -10.662 -9.871 13.588 1.00 96.88 89 ILE A CA 1
ATOM 702 C C . ILE A 1 89 ? -10.464 -8.786 14.649 1.00 96.88 89 ILE A C 1
ATOM 704 O O . ILE A 1 89 ? -11.319 -8.610 15.511 1.00 96.88 89 ILE A O 1
ATOM 708 N N . LEU A 1 90 ? -9.380 -8.009 14.556 1.00 95.75 90 LEU A N 1
ATOM 709 C CA . LEU A 1 90 ? -9.082 -6.955 15.530 1.00 95.75 90 LEU A CA 1
ATOM 710 C C . LEU A 1 90 ? -10.168 -5.874 15.568 1.00 95.75 90 LEU A C 1
ATOM 712 O O . LEU A 1 90 ? -10.522 -5.386 16.641 1.00 95.75 90 LEU A O 1
ATOM 716 N N . LYS A 1 91 ? -10.731 -5.516 14.410 1.00 96.12 91 LYS A N 1
ATOM 717 C CA . LYS A 1 91 ? -11.842 -4.566 14.332 1.00 96.12 91 LYS A CA 1
ATOM 718 C C . LYS A 1 91 ? -13.102 -5.132 14.986 1.00 96.12 91 LYS A C 1
ATOM 720 O O . LYS A 1 91 ? -13.759 -4.415 15.734 1.00 96.12 91 LYS A O 1
ATOM 725 N N . SER A 1 92 ? -13.404 -6.411 14.761 1.00 95.38 92 SER A N 1
ATOM 726 C CA . SER A 1 92 ? -14.516 -7.094 15.430 1.00 95.38 92 SER A CA 1
ATOM 727 C C . SER A 1 92 ? -14.327 -7.108 16.949 1.00 95.38 92 SER A C 1
ATOM 729 O O . SER A 1 92 ? -15.231 -6.721 17.685 1.00 95.38 92 SER A O 1
ATOM 7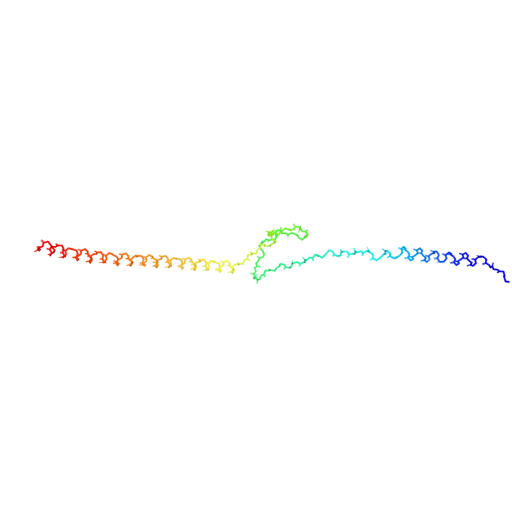31 N N . GLU A 1 93 ? -13.139 -7.477 17.432 1.00 95.38 93 GLU A N 1
ATOM 732 C CA . GLU A 1 93 ? -12.813 -7.465 18.863 1.00 95.38 93 GLU A CA 1
ATOM 733 C C . GLU A 1 93 ? -12.969 -6.067 19.473 1.00 95.38 93 GLU A C 1
ATOM 735 O O . GLU A 1 93 ? -13.517 -5.923 20.566 1.00 95.38 93 GLU A O 1
ATOM 740 N N . GLN A 1 94 ? -12.523 -5.027 18.765 1.00 96.12 94 GLN A N 1
ATOM 741 C CA . GLN A 1 94 ? -12.689 -3.644 19.204 1.00 96.12 94 GLN A CA 1
ATOM 742 C C . GLN A 1 94 ? -14.169 -3.265 19.319 1.00 96.12 94 GLN A C 1
ATOM 744 O O . GLN A 1 94 ? -14.566 -2.666 20.319 1.00 96.12 94 GLN A O 1
ATOM 749 N N . THR A 1 95 ? -14.989 -3.629 18.329 1.00 96.31 95 THR A N 1
ATOM 750 C CA . THR A 1 95 ? -16.427 -3.331 18.360 1.00 96.31 95 THR A CA 1
ATOM 751 C C . THR A 1 95 ? -17.153 -4.077 19.473 1.00 96.31 95 THR A C 1
ATOM 753 O O . THR A 1 95 ? -17.990 -3.485 20.148 1.00 96.31 95 THR A O 1
ATOM 756 N N . GLU A 1 96 ? -16.804 -5.338 19.727 1.00 95.38 96 GLU A N 1
ATOM 757 C CA . GLU A 1 96 ? -17.407 -6.105 20.821 1.00 95.38 96 GLU A CA 1
ATOM 758 C C . GLU A 1 96 ? -16.990 -5.553 22.187 1.00 95.38 96 GLU A C 1
ATOM 760 O O . GLU A 1 96 ? -17.834 -5.367 23.062 1.00 95.38 96 GLU A O 1
ATOM 765 N N . LYS A 1 97 ? -15.719 -5.170 22.364 1.00 95.12 97 LYS A N 1
ATOM 766 C CA . LYS A 1 97 ? -15.274 -4.490 23.592 1.00 95.12 97 LYS A CA 1
ATOM 767 C C . LYS A 1 97 ? -16.005 -3.167 23.823 1.00 95.12 97 LYS A C 1
ATOM 769 O O . LYS A 1 97 ? -16.358 -2.865 24.964 1.00 95.12 97 LYS A O 1
ATOM 774 N N . ALA A 1 98 ? -16.252 -2.393 22.766 1.00 94.81 98 ALA A N 1
ATOM 775 C CA . ALA A 1 98 ? -17.010 -1.148 22.862 1.00 94.81 98 ALA A CA 1
ATOM 776 C C . ALA A 1 98 ? -18.450 -1.401 23.337 1.00 94.81 98 ALA A C 1
ATOM 778 O O . ALA A 1 98 ? -18.882 -0.771 24.299 1.00 94.81 98 ALA A O 1
ATOM 779 N N . LYS A 1 99 ? -19.143 -2.389 22.752 1.00 94.81 99 LYS A N 1
ATOM 780 C CA . LYS A 1 99 ? -20.494 -2.794 23.179 1.00 94.81 99 LYS A CA 1
ATOM 781 C C . LYS A 1 99 ? -20.534 -3.270 24.630 1.00 94.81 99 LYS A C 1
ATOM 783 O O . LYS A 1 99 ? -21.432 -2.891 25.371 1.00 94.81 99 LYS A O 1
ATOM 788 N N . LEU A 1 100 ? -19.560 -4.080 25.053 1.00 95.38 100 LEU A N 1
ATOM 789 C CA . LEU A 1 100 ? -19.472 -4.546 26.442 1.00 95.38 100 LEU A CA 1
ATOM 790 C C . LEU A 1 100 ? -19.274 -3.383 27.419 1.00 95.38 100 LEU A C 1
ATOM 792 O O . LEU A 1 100 ? -19.879 -3.359 28.487 1.00 95.38 100 LEU A O 1
ATOM 796 N N . THR A 1 101 ? -18.457 -2.401 27.037 1.00 94.25 101 THR A N 1
ATOM 797 C CA . THR A 1 101 ? -18.225 -1.197 27.846 1.00 94.25 101 THR A CA 1
ATOM 798 C C . THR A 1 101 ? -19.492 -0.349 27.937 1.00 94.25 101 THR A C 1
ATOM 800 O O . THR A 1 101 ? -19.855 0.107 29.017 1.00 94.25 101 THR A O 1
ATOM 803 N N . GLU A 1 102 ? -20.202 -0.178 26.823 1.00 95.56 102 GLU A N 1
ATOM 804 C CA . GLU A 1 102 ? -21.474 0.543 26.779 1.00 95.56 102 GLU A CA 1
ATOM 805 C C . GLU A 1 102 ? -22.549 -0.142 27.633 1.00 95.56 102 GLU A C 1
ATOM 807 O O . GLU A 1 102 ? -23.222 0.519 28.424 1.00 95.56 102 GLU A O 1
ATOM 812 N N . ALA A 1 103 ? -22.653 -1.470 27.554 1.00 94.44 103 ALA A N 1
ATOM 813 C CA . ALA A 1 103 ? -23.558 -2.251 28.389 1.00 94.44 103 ALA A CA 1
ATOM 814 C C . ALA A 1 103 ? -23.230 -2.109 29.886 1.00 94.44 103 ALA A C 1
ATOM 816 O O . ALA A 1 103 ? -24.140 -1.950 30.698 1.00 94.44 103 A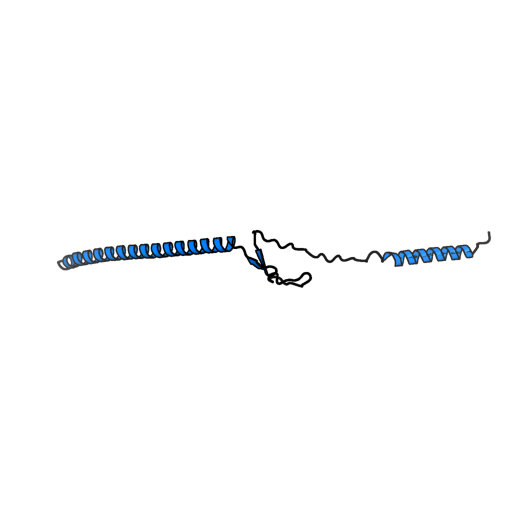LA A O 1
ATOM 817 N N . ALA A 1 104 ? -21.945 -2.102 30.256 1.00 93.69 104 ALA A N 1
ATOM 818 C CA . ALA A 1 104 ? -21.521 -1.881 31.638 1.00 93.69 104 ALA A CA 1
ATOM 819 C C . ALA A 1 104 ? -21.886 -0.472 32.138 1.00 93.69 104 ALA A C 1
ATOM 821 O O . ALA A 1 104 ? -22.391 -0.324 33.250 1.00 93.69 104 ALA A O 1
ATOM 822 N N . ILE A 1 105 ? -21.695 0.560 31.309 1.00 94.69 105 ILE A N 1
ATOM 823 C CA . ILE A 1 105 ? -22.106 1.935 31.635 1.00 94.69 105 ILE A CA 1
ATOM 824 C C . ILE A 1 105 ? -23.625 2.010 31.824 1.00 94.69 105 ILE A C 1
ATOM 826 O O . ILE A 1 105 ? -24.095 2.624 32.783 1.00 94.69 105 ILE A O 1
ATOM 830 N N . ALA A 1 106 ? -24.396 1.382 30.934 1.00 94.25 106 ALA A N 1
ATOM 831 C CA . ALA A 1 106 ? -25.852 1.352 31.022 1.00 94.25 106 ALA A CA 1
ATOM 832 C C . ALA A 1 106 ? -26.335 0.645 32.298 1.00 94.25 106 ALA A C 1
ATOM 834 O O . ALA A 1 106 ? -27.233 1.155 32.966 1.00 94.25 106 ALA A O 1
ATOM 835 N N . TYR A 1 107 ? -25.703 -0.473 32.665 1.00 95.31 107 TYR A N 1
ATOM 836 C CA . TYR A 1 107 ? -25.995 -1.200 33.899 1.00 95.31 107 TYR A CA 1
ATOM 837 C C . TYR A 1 107 ? -25.745 -0.336 35.143 1.00 95.31 107 TYR A C 1
ATOM 839 O O . TYR A 1 107 ? -26.655 -0.148 35.945 1.00 95.31 107 TYR A O 1
ATOM 847 N N . ILE A 1 108 ? -24.559 0.275 35.257 1.00 94.38 108 ILE A N 1
ATOM 848 C CA . ILE A 1 108 ? -24.211 1.153 36.391 1.00 94.38 108 ILE A CA 1
ATOM 849 C C . ILE A 1 108 ? -25.176 2.342 36.478 1.00 94.38 108 ILE A C 1
ATOM 851 O O . ILE A 1 108 ? -25.576 2.760 37.564 1.00 94.38 108 ILE A O 1
ATOM 855 N N . LYS A 1 109 ? -25.569 2.908 35.332 1.00 94.25 109 LYS A N 1
ATOM 856 C CA . LYS A 1 109 ? -26.527 4.014 35.292 1.00 94.25 109 LYS A CA 1
ATOM 857 C C . LYS A 1 109 ? -27.906 3.587 35.800 1.00 94.25 109 LYS A C 1
ATOM 859 O O . LYS A 1 109 ? -28.518 4.352 36.539 1.00 94.25 109 LYS A O 1
ATOM 864 N N . ALA A 1 110 ? -28.368 2.398 35.414 1.00 93.81 110 ALA A N 1
ATOM 865 C CA . ALA A 1 110 ? -29.637 1.844 35.871 1.00 93.81 110 ALA A CA 1
ATOM 866 C C . ALA A 1 110 ? -29.615 1.552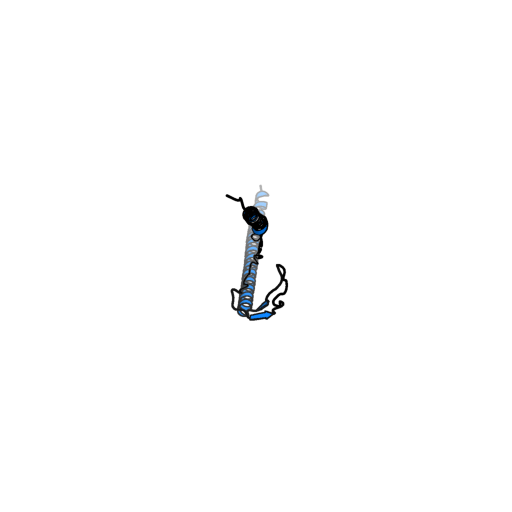 37.381 1.00 93.81 110 ALA A C 1
ATOM 868 O O . ALA A 1 110 ? -30.538 1.941 38.093 1.00 93.81 110 ALA A O 1
ATOM 869 N N . GLU A 1 111 ? -28.537 0.948 37.881 1.00 93.81 111 GLU A N 1
ATOM 870 C CA . GLU A 1 111 ? -28.352 0.673 39.311 1.00 93.81 111 GLU A CA 1
ATOM 871 C C . GLU A 1 111 ? -28.371 1.966 40.137 1.00 93.81 111 GLU A C 1
ATOM 873 O O . GLU A 1 111 ? -29.137 2.085 41.091 1.00 93.81 111 GLU A O 1
ATOM 878 N N . ASN A 1 112 ? -27.635 2.993 39.704 1.00 93.44 112 ASN A N 1
ATOM 879 C CA . ASN A 1 112 ? -27.657 4.299 40.362 1.00 93.44 112 ASN A CA 1
ATOM 880 C C . ASN A 1 112 ? -29.036 4.972 40.310 1.00 93.44 112 ASN A C 1
ATOM 882 O O . ASN A 1 112 ? -29.422 5.618 41.280 1.00 93.44 112 ASN A O 1
ATOM 886 N N . SER A 1 113 ? -29.781 4.850 39.204 1.00 92.12 113 SER A N 1
ATOM 887 C CA . SER A 1 113 ? -31.134 5.418 39.138 1.00 92.12 113 SER A CA 1
ATOM 888 C C . SER A 1 113 ? -32.103 4.734 40.095 1.00 92.12 113 SER A C 1
ATOM 890 O O . SER A 1 113 ? -32.893 5.432 40.717 1.00 92.12 113 SER A O 1
ATOM 892 N N . ILE A 1 114 ? -31.999 3.411 40.263 1.00 92.31 114 ILE A N 1
ATOM 893 C CA . ILE A 1 114 ? -32.827 2.660 41.216 1.00 92.31 114 ILE A CA 1
ATOM 894 C C . ILE A 1 114 ? -32.526 3.127 42.642 1.00 92.31 114 ILE A C 1
ATOM 896 O O . ILE A 1 114 ? -33.446 3.454 43.380 1.00 92.31 114 ILE A O 1
ATOM 900 N N . ILE A 1 115 ? -31.245 3.245 43.005 1.00 90.06 115 ILE A N 1
ATOM 901 C CA . ILE A 1 115 ? -30.836 3.703 44.342 1.00 90.06 115 ILE A CA 1
ATOM 902 C C . ILE A 1 115 ? -31.358 5.119 44.631 1.00 90.06 115 ILE A C 1
ATOM 904 O O . ILE A 1 115 ? -31.818 5.399 45.737 1.00 90.06 115 ILE A O 1
ATOM 908 N N . LEU A 1 116 ? -31.295 6.025 43.649 1.00 89.25 116 LEU A N 1
ATOM 909 C CA . LEU A 1 116 ? -31.835 7.379 43.796 1.00 89.25 116 LEU A CA 1
ATOM 910 C C . LEU A 1 116 ? -33.359 7.373 43.961 1.00 89.25 116 LEU A C 1
ATOM 912 O O . LEU A 1 116 ? -33.877 8.098 44.803 1.00 89.25 116 LEU A O 1
ATOM 916 N N . GLU A 1 117 ? -34.062 6.545 43.191 1.00 87.75 117 GLU A N 1
ATOM 917 C CA . GLU A 1 117 ? -35.518 6.418 43.268 1.00 87.75 117 GLU A CA 1
ATOM 918 C C . GLU A 1 117 ? -35.967 5.826 44.616 1.00 87.75 117 GLU A C 1
ATOM 920 O O . GLU A 1 117 ? -36.938 6.303 45.205 1.00 87.75 117 GLU A O 1
ATOM 925 N N . GLU A 1 118 ? -35.224 4.856 45.158 1.00 87.00 118 GLU A N 1
ATOM 926 C CA . GLU A 1 118 ? -35.435 4.316 46.507 1.00 87.00 118 GLU A CA 1
ATOM 927 C C . GLU A 1 118 ? -35.215 5.379 47.596 1.00 87.00 118 GLU A C 1
ATOM 929 O O . GLU A 1 118 ? -36.060 5.539 48.481 1.00 87.00 118 GLU A O 1
ATOM 934 N N . LEU A 1 119 ? -34.127 6.152 47.510 1.00 84.94 119 LEU A N 1
ATOM 935 C CA . LEU A 1 119 ? -33.837 7.256 48.435 1.00 84.94 119 LEU A CA 1
ATOM 936 C C . LEU A 1 119 ? -34.925 8.338 48.400 1.00 84.94 119 LEU A C 1
ATOM 938 O O . LEU A 1 119 ? -35.381 8.792 49.453 1.00 84.94 119 LEU A O 1
ATOM 942 N N . ASP A 1 120 ? -35.368 8.743 47.209 1.00 84.88 120 ASP A N 1
ATOM 943 C CA . ASP A 1 120 ? -36.441 9.727 47.050 1.00 84.88 120 ASP A CA 1
ATOM 944 C C . ASP A 1 120 ? -37.765 9.204 47.630 1.00 84.88 120 ASP A C 1
ATOM 946 O O . ASP A 1 120 ? -38.477 9.940 48.326 1.00 84.88 120 ASP A O 1
ATOM 950 N N . ALA A 1 121 ? -38.078 7.923 47.402 1.00 84.31 121 ALA A N 1
ATOM 951 C CA . ALA A 1 121 ? -39.259 7.269 47.957 1.00 84.31 121 ALA A CA 1
ATOM 952 C C . ALA A 1 121 ? -39.227 7.179 49.492 1.00 84.31 121 ALA A C 1
ATOM 954 O O . ALA A 1 121 ? -40.285 7.255 50.120 1.00 84.31 121 ALA A O 1
ATOM 955 N N . GLU A 1 122 ? -38.048 7.055 50.105 1.00 80.38 122 GLU A N 1
ATOM 956 C CA . GLU A 1 122 ? -37.881 7.022 51.562 1.00 80.38 122 GLU A CA 1
ATOM 957 C C . GLU A 1 122 ? -37.925 8.428 52.194 1.00 80.38 122 GLU A C 1
ATOM 959 O O . GLU A 1 122 ? -38.526 8.622 53.254 1.00 80.38 122 GLU A O 1
ATOM 964 N N . ILE A 1 123 ? -37.364 9.445 51.530 1.00 78.44 123 ILE A N 1
ATOM 965 C CA . ILE A 1 123 ? -37.296 10.823 52.051 1.00 78.44 123 ILE A CA 1
ATOM 966 C C . ILE A 1 123 ? -38.638 11.560 51.932 1.00 78.44 123 ILE A C 1
ATOM 968 O O . ILE A 1 123 ? -39.034 12.274 52.860 1.00 78.44 123 ILE A O 1
ATOM 972 N N . LEU A 1 124 ? -39.361 11.403 50.820 1.00 72.69 124 LEU A N 1
ATOM 973 C CA . LEU A 1 124 ? -40.652 12.065 50.578 1.00 72.69 124 LEU A CA 1
ATOM 974 C C . LEU A 1 124 ? -41.690 11.890 51.709 1.00 72.69 124 LEU A C 1
ATOM 976 O O . LEU A 1 124 ? -42.290 12.892 52.114 1.00 72.69 124 LEU A O 1
ATOM 980 N N . PRO A 1 125 ? -41.937 10.683 52.250 1.00 70.56 125 PRO A N 1
ATOM 981 C CA . PRO A 1 125 ? -42.880 10.502 53.350 1.00 70.56 125 PRO A CA 1
ATOM 982 C C . PRO A 1 125 ? -42.388 11.129 54.663 1.00 70.56 125 PRO A C 1
ATOM 984 O O . PRO A 1 125 ? -43.204 11.673 55.406 1.00 70.56 125 PRO A O 1
ATOM 987 N N . ILE A 1 126 ? -41.076 11.128 54.923 1.00 65.31 126 ILE A N 1
ATOM 988 C CA . ILE A 1 126 ? -40.476 11.720 56.132 1.00 65.31 126 ILE A CA 1
ATOM 989 C C . ILE A 1 126 ? -40.543 13.255 56.082 1.00 65.31 126 ILE A C 1
ATOM 991 O O . ILE A 1 126 ? -40.831 13.905 57.087 1.00 65.31 126 ILE A O 1
ATOM 995 N N . ALA A 1 127 ? -40.325 13.852 54.908 1.00 59.81 127 ALA A N 1
ATOM 996 C CA . ALA A 1 127 ? -40.428 15.296 54.703 1.00 59.81 127 ALA A CA 1
ATOM 997 C C . ALA A 1 127 ? -41.877 15.811 54.777 1.00 59.81 127 ALA A C 1
ATOM 999 O O . ALA A 1 127 ? -42.098 16.968 55.122 1.00 59.81 127 ALA A O 1
ATOM 1000 N N . LYS A 1 128 ? -42.865 14.958 54.472 1.00 57.31 128 LYS A N 1
ATOM 1001 C CA . LYS A 1 128 ? -44.298 15.295 54.494 1.00 57.31 128 LYS A CA 1
ATOM 1002 C C . LYS A 1 128 ? -44.950 15.128 55.875 1.00 57.31 128 LYS A C 1
ATOM 1004 O O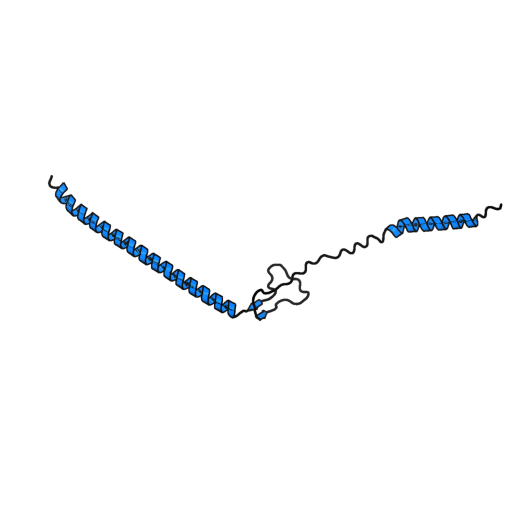 . LYS A 1 128 ? -46.089 15.553 56.053 1.00 57.31 128 LYS A O 1
ATOM 1009 N N . SER A 1 129 ? -44.266 14.498 56.837 1.00 53.59 129 SER A N 1
ATOM 1010 C CA . SER A 1 129 ? -44.767 14.258 58.201 1.00 53.59 129 SER A CA 1
ATOM 1011 C C . SER A 1 129 ? -44.239 15.247 59.256 1.00 53.59 129 SER A C 1
ATOM 1013 O O . SER A 1 129 ? -44.385 14.989 60.453 1.00 53.59 129 SER A O 1
ATOM 1015 N N . ARG A 1 130 ? -43.600 16.343 58.837 1.00 45.28 130 ARG A N 1
ATOM 1016 C CA . ARG A 1 130 ? -43.261 17.515 59.662 1.00 45.28 130 ARG A CA 1
ATOM 1017 C C . ARG A 1 130 ? -44.041 18.723 59.170 1.00 45.28 130 ARG A C 1
ATOM 1019 O O . ARG A 1 130 ? -44.368 19.563 60.032 1.00 45.28 130 ARG A O 1
#

pLDDT: mean 79.81, std 14.37, range [45.28, 96.88]